Protein AF-A0A3R9T633-F1 (afdb_monomer_lite)

Secondary structure (DSSP, 8-state):
-HHHHHHHHHHHHHHHHHHHHHHHHHHHHHHHHHHHHTT----PPPHHHHHHHHHHHHHHHHHHHHHHHHHHHHTT-TT-PPP-STTHHHHHHHHHHHHHHHHHHHHHH--HHHHHHHHHHHHHHHH-

Organism: Acinetobacter baumannii (NCBI:txid470)

pLDDT: mean 89.16, std 7.25, range [60.56, 96.88]

Structure (mmCIF, N/CA/C/O backbone):
data_AF-A0A3R9T633-F1
#
_entry.id   AF-A0A3R9T633-F1
#
loop_
_atom_site.group_PDB
_atom_site.id
_atom_site.type_symbol
_atom_site.label_atom_id
_atom_site.label_alt_id
_atom_site.label_comp_id
_atom_site.label_asym_id
_atom_site.label_entity_id
_atom_site.label_seq_id
_atom_site.pdbx_PDB_ins_code
_atom_site.Cartn_x
_atom_site.Cartn_y
_atom_site.Cartn_z
_atom_site.occupancy
_atom_site.B_iso_or_equiv
_atom_site.auth_seq_id
_atom_site.auth_comp_id
_atom_site.auth_asym_id
_atom_site.auth_atom_id
_atom_site.pdbx_PDB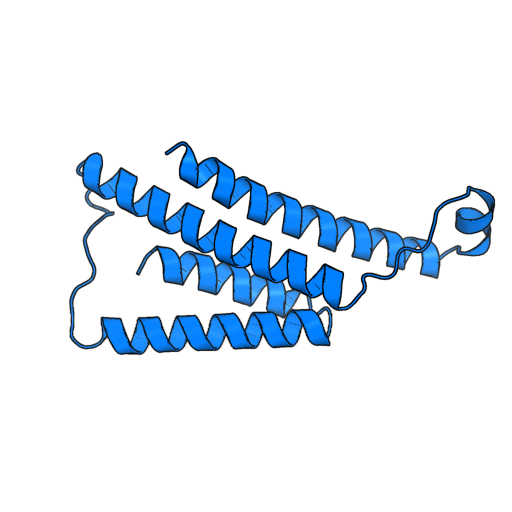_model_num
ATOM 1 N N . LEU A 1 1 ? 14.653 12.609 -5.095 1.00 60.56 1 LEU A N 1
ATOM 2 C CA . LEU A 1 1 ? 14.851 12.084 -3.721 1.00 60.56 1 LEU A CA 1
ATOM 3 C C . LEU A 1 1 ? 13.847 12.670 -2.725 1.00 60.56 1 LEU A C 1
ATOM 5 O O . LEU A 1 1 ? 13.187 11.885 -2.058 1.00 60.56 1 LEU A O 1
ATOM 9 N N . MET A 1 2 ? 13.648 13.998 -2.697 1.00 67.56 2 MET A N 1
ATOM 10 C CA . MET A 1 2 ? 12.652 14.669 -1.832 1.00 67.56 2 MET A CA 1
ATOM 11 C C . MET A 1 2 ? 11.228 14.074 -1.953 1.00 67.56 2 MET A C 1
ATOM 13 O O . MET A 1 2 ? 10.572 13.844 -0.945 1.00 67.56 2 MET A O 1
ATOM 17 N N . HIS A 1 3 ? 10.785 13.703 -3.162 1.00 72.62 3 HIS A N 1
ATOM 18 C CA . HIS A 1 3 ? 9.468 13.074 -3.374 1.00 72.62 3 HIS A CA 1
ATOM 19 C C . HIS A 1 3 ? 9.346 11.639 -2.830 1.00 72.62 3 HIS A C 1
ATOM 21 O O . HIS A 1 3 ? 8.244 11.204 -2.508 1.00 72.62 3 HIS A O 1
ATOM 27 N N . SER A 1 4 ? 10.458 10.912 -2.660 1.00 81.69 4 SER A N 1
ATOM 28 C CA . SER A 1 4 ? 10.407 9.558 -2.085 1.00 81.69 4 SER A CA 1
ATOM 29 C C . SER A 1 4 ? 10.145 9.599 -0.578 1.00 81.69 4 SER A C 1
ATOM 31 O O . SER A 1 4 ? 9.447 8.738 -0.058 1.00 81.69 4 SER A O 1
ATOM 33 N N . LEU A 1 5 ? 10.649 10.634 0.109 1.00 88.19 5 LEU A N 1
ATOM 34 C CA . LEU A 1 5 ? 10.432 10.830 1.546 1.00 88.19 5 LEU A CA 1
ATOM 35 C C . LEU A 1 5 ? 8.959 11.111 1.853 1.00 88.19 5 LEU A C 1
ATOM 37 O O . LEU A 1 5 ? 8.430 10.554 2.807 1.00 88.19 5 LEU A O 1
ATOM 41 N N . VAL A 1 6 ? 8.283 11.896 1.005 1.00 92.94 6 VAL A N 1
ATOM 42 C CA . VAL A 1 6 ? 6.826 12.094 1.087 1.00 92.94 6 VAL A CA 1
ATOM 43 C C . VAL A 1 6 ? 6.076 10.774 0.896 1.00 92.94 6 VAL A C 1
ATOM 45 O O . VAL A 1 6 ? 5.179 10.468 1.677 1.00 92.94 6 VAL A O 1
ATOM 48 N N . GLY A 1 7 ? 6.467 9.963 -0.094 1.00 92.81 7 GLY A N 1
ATOM 49 C CA . GLY A 1 7 ? 5.846 8.656 -0.326 1.00 92.81 7 GLY A CA 1
ATOM 50 C C . GLY A 1 7 ? 6.012 7.696 0.857 1.00 92.81 7 GLY A C 1
ATOM 51 O O . GLY A 1 7 ? 5.042 7.093 1.309 1.00 92.81 7 GLY A O 1
ATOM 52 N N . LEU A 1 8 ? 7.223 7.609 1.413 1.00 94.00 8 LEU A N 1
ATOM 53 C CA . LEU A 1 8 ? 7.504 6.784 2.588 1.00 94.00 8 LEU A CA 1
ATOM 54 C C . LEU A 1 8 ? 6.760 7.287 3.833 1.00 94.00 8 LEU A C 1
ATOM 56 O O . LEU A 1 8 ? 6.211 6.480 4.577 1.00 94.00 8 LEU A O 1
ATOM 60 N N . ALA A 1 9 ? 6.697 8.604 4.045 1.00 94.81 9 ALA A N 1
ATOM 61 C CA . ALA A 1 9 ? 5.952 9.190 5.154 1.00 94.81 9 ALA A CA 1
ATOM 62 C C . ALA A 1 9 ? 4.463 8.826 5.086 1.00 94.81 9 ALA A C 1
ATOM 64 O O . ALA A 1 9 ? 3.897 8.429 6.099 1.00 94.81 9 ALA A O 1
ATOM 65 N N . ALA A 1 10 ? 3.846 8.870 3.900 1.00 94.88 10 ALA A N 1
ATOM 66 C CA . ALA A 1 10 ? 2.455 8.454 3.721 1.00 94.88 10 ALA A CA 1
ATOM 67 C C . ALA A 1 10 ? 2.233 6.976 4.096 1.00 94.88 10 ALA A C 1
ATOM 69 O O . ALA A 1 10 ? 1.272 6.657 4.797 1.00 94.88 10 ALA A O 1
ATOM 70 N N . VAL A 1 11 ? 3.150 6.082 3.704 1.00 95.50 11 VAL A N 1
ATOM 71 C CA . VAL A 1 11 ? 3.095 4.659 4.087 1.00 95.50 11 VAL A CA 1
ATOM 72 C C . VAL A 1 11 ? 3.202 4.494 5.605 1.00 95.50 11 VAL A C 1
ATOM 74 O O . VAL A 1 11 ? 2.398 3.780 6.200 1.00 95.50 11 VAL A O 1
ATOM 77 N N . LEU A 1 12 ? 4.162 5.170 6.243 1.00 95.75 12 LEU A N 1
ATOM 78 C CA . LEU A 1 12 ? 4.376 5.080 7.690 1.00 95.75 12 LEU A CA 1
ATOM 79 C C . LEU A 1 12 ? 3.204 5.655 8.492 1.00 95.75 12 LEU A C 1
ATOM 81 O O . LEU A 1 12 ? 2.814 5.061 9.494 1.00 95.75 12 LEU A O 1
ATOM 85 N N . ILE A 1 13 ? 2.614 6.765 8.041 1.00 95.00 13 ILE A N 1
ATOM 86 C CA . ILE A 1 13 ? 1.419 7.354 8.659 1.00 95.00 13 ILE A CA 1
ATOM 87 C C . ILE A 1 13 ? 0.242 6.380 8.562 1.00 95.00 13 ILE A C 1
ATOM 89 O O . ILE A 1 13 ? -0.439 6.157 9.561 1.00 95.00 13 ILE A O 1
ATOM 93 N N . ALA A 1 14 ? 0.037 5.748 7.401 1.00 94.06 14 ALA A N 1
ATOM 94 C CA . ALA A 1 14 ? -1.027 4.764 7.234 1.00 94.06 14 ALA A CA 1
ATOM 95 C C . ALA A 1 14 ? -0.848 3.559 8.171 1.00 94.06 14 ALA A C 1
ATOM 97 O O . ALA A 1 14 ? -1.775 3.191 8.889 1.00 94.06 14 ALA A O 1
ATOM 98 N N . VAL A 1 15 ? 0.362 2.993 8.231 1.00 94.12 15 VAL A N 1
ATOM 99 C CA . VAL A 1 15 ? 0.701 1.893 9.149 1.00 94.12 15 VAL A CA 1
ATOM 100 C C . VAL A 1 15 ? 0.456 2.297 10.605 1.00 94.12 15 VAL A C 1
ATOM 102 O O . VAL A 1 15 ? -0.190 1.558 11.348 1.00 94.12 15 VAL A O 1
ATOM 105 N N . ALA A 1 16 ? 0.945 3.469 11.017 1.00 93.62 16 ALA A N 1
ATOM 106 C CA . ALA A 1 16 ? 0.805 3.952 12.386 1.00 93.62 16 ALA A CA 1
ATOM 107 C C . ALA A 1 16 ? -0.666 4.144 12.777 1.00 93.62 16 ALA A C 1
ATOM 109 O O . ALA A 1 16 ? -1.065 3.713 13.858 1.00 93.62 16 ALA A O 1
ATOM 110 N N . ALA A 1 17 ? -1.483 4.722 11.892 1.00 91.56 17 ALA A N 1
ATOM 111 C CA . ALA A 1 17 ? -2.907 4.931 12.136 1.00 91.56 17 ALA A CA 1
ATOM 112 C C . ALA A 1 17 ? -3.662 3.605 12.330 1.00 91.56 17 ALA A C 1
ATOM 114 O O . ALA A 1 17 ? -4.436 3.472 13.280 1.00 91.56 17 ALA A O 1
ATOM 115 N N . ILE A 1 18 ? -3.409 2.605 11.477 1.00 90.06 18 ILE A N 1
ATOM 116 C CA . ILE A 1 18 ? -4.081 1.298 11.568 1.00 90.06 18 ILE A CA 1
ATOM 117 C C . ILE A 1 18 ? -3.643 0.557 12.836 1.00 90.06 18 ILE A C 1
ATOM 119 O O . ILE A 1 18 ? -4.482 0.039 13.572 1.00 90.06 18 ILE A O 1
ATOM 123 N N . LEU A 1 19 ? -2.338 0.523 13.129 1.00 90.81 19 LEU A N 1
ATOM 124 C CA . LEU A 1 19 ? -1.831 -0.139 14.332 1.00 90.81 19 LEU A CA 1
ATOM 125 C C . LEU A 1 19 ? -2.354 0.527 15.607 1.00 90.81 19 LEU A C 1
ATOM 127 O O . LEU A 1 19 ? -2.770 -0.177 16.526 1.00 90.81 19 LEU A O 1
ATOM 131 N N . HIS A 1 20 ? -2.382 1.860 15.653 1.00 88.44 20 HIS A N 1
ATOM 132 C CA . HIS A 1 20 ? -2.914 2.595 16.795 1.00 88.44 20 HIS A CA 1
ATOM 133 C C . HIS A 1 20 ? -4.397 2.285 17.030 1.00 88.44 20 HIS A C 1
ATOM 135 O O . HIS A 1 20 ? -4.794 2.022 18.163 1.00 88.44 20 HIS A O 1
ATOM 141 N N . ASN A 1 21 ? -5.208 2.235 15.968 1.00 86.44 21 ASN A N 1
ATOM 142 C CA . ASN A 1 21 ? -6.621 1.888 16.091 1.00 86.44 21 ASN A CA 1
ATOM 143 C C . ASN A 1 21 ? -6.833 0.449 16.564 1.00 86.44 21 ASN A C 1
ATOM 145 O O . ASN A 1 21 ? -7.584 0.236 17.508 1.00 86.44 21 ASN A O 1
ATOM 149 N N . ASN A 1 22 ? -6.106 -0.516 15.998 1.00 86.38 22 ASN A N 1
ATOM 150 C CA . ASN A 1 22 ? -6.199 -1.914 16.418 1.00 86.38 22 ASN A CA 1
ATOM 151 C C . ASN A 1 22 ? -5.832 -2.099 17.901 1.00 86.38 22 ASN A C 1
ATOM 153 O O . ASN A 1 22 ? -6.476 -2.877 18.606 1.00 86.38 22 ASN A O 1
ATOM 157 N N . GLN A 1 23 ? -4.811 -1.381 18.388 1.00 86.44 23 GLN A N 1
ATOM 158 C CA . GLN A 1 23 ? -4.445 -1.376 19.809 1.00 86.44 23 GLN A CA 1
ATOM 159 C C . GLN A 1 23 ? -5.547 -0.755 20.671 1.00 86.44 23 GLN A C 1
ATOM 161 O O . GLN A 1 23 ? -5.906 -1.317 21.704 1.00 86.44 23 GLN A O 1
ATOM 166 N N . LEU A 1 24 ? -6.121 0.367 20.233 1.00 84.19 24 LEU A N 1
ATOM 167 C CA . LEU A 1 24 ? -7.206 1.028 20.947 1.00 84.19 24 LEU A CA 1
ATOM 168 C C . LEU A 1 24 ? -8.433 0.110 21.055 1.00 84.19 24 LEU A C 1
ATOM 170 O O . LEU A 1 24 ? -8.957 -0.081 22.148 1.00 84.19 24 LEU A O 1
ATOM 174 N N . THR A 1 25 ? -8.837 -0.544 19.963 1.00 83.94 25 THR A N 1
ATOM 175 C CA . THR A 1 25 ? -9.938 -1.518 19.966 1.00 83.94 25 THR A CA 1
ATOM 176 C C . THR A 1 25 ? -9.690 -2.668 20.944 1.00 83.94 25 THR A C 1
ATOM 178 O O . THR A 1 25 ? -10.601 -3.044 21.682 1.00 83.94 25 THR A O 1
ATOM 181 N N . ALA A 1 26 ? -8.461 -3.190 21.015 1.00 85.00 26 ALA A N 1
ATOM 182 C CA . ALA A 1 26 ? -8.102 -4.246 21.962 1.00 85.00 26 ALA A CA 1
ATOM 183 C C . ALA A 1 26 ? -8.182 -3.785 23.430 1.00 85.00 26 ALA A C 1
ATOM 185 O O . ALA A 1 26 ? -8.659 -4.535 24.279 1.00 85.00 26 ALA A O 1
ATOM 186 N N . LEU A 1 27 ? -7.762 -2.553 23.733 1.00 85.00 27 LEU A N 1
ATOM 187 C CA . LEU A 1 27 ? -7.844 -1.981 25.082 1.00 85.00 27 LEU A CA 1
ATOM 188 C C . LEU A 1 27 ? -9.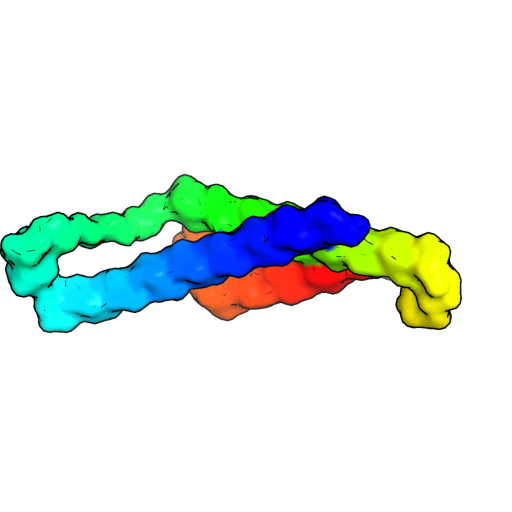295 -1.748 25.526 1.00 85.00 27 LEU A C 1
ATOM 190 O O . LEU A 1 27 ? -9.653 -2.054 26.663 1.00 85.00 27 LEU A O 1
ATOM 194 N N . PHE A 1 28 ? -10.150 -1.265 24.623 1.00 83.56 28 PHE A N 1
ATOM 195 C CA . PHE A 1 28 ? -11.578 -1.110 24.907 1.00 83.56 28 PHE A CA 1
ATOM 196 C C . PHE A 1 28 ? -12.280 -2.450 25.141 1.00 83.56 28 PHE A C 1
ATOM 198 O O . PHE A 1 28 ? -13.110 -2.538 26.039 1.00 83.56 28 PHE A O 1
ATOM 205 N N . ALA A 1 29 ? -11.902 -3.506 24.413 1.00 83.12 29 ALA A N 1
ATOM 206 C CA . ALA A 1 29 ? -12.429 -4.850 24.652 1.00 83.12 29 ALA A CA 1
ATOM 207 C C . ALA A 1 29 ? -12.055 -5.406 26.042 1.00 83.12 29 ALA A C 1
ATOM 209 O O . ALA A 1 29 ? -12.753 -6.272 26.563 1.00 83.12 29 ALA A O 1
ATOM 210 N N . GLN A 1 30 ? -10.964 -4.924 26.645 1.00 84.88 30 GLN A N 1
ATOM 211 C CA . GLN A 1 30 ? -10.528 -5.345 27.978 1.00 84.88 30 GLN A CA 1
ATOM 212 C C . GLN A 1 30 ? -11.206 -4.559 29.102 1.00 84.88 30 GLN A C 1
ATOM 214 O O . GLN A 1 30 ? -11.524 -5.144 30.136 1.00 84.88 30 GLN A O 1
ATOM 219 N N . ASN A 1 31 ? -11.380 -3.239 28.953 1.00 81.94 31 ASN A N 1
ATOM 220 C CA . ASN A 1 31 ? -11.911 -2.407 30.036 1.00 81.94 31 ASN A CA 1
ATOM 221 C C . ASN A 1 31 ? -12.588 -1.111 29.545 1.00 81.94 31 ASN A C 1
ATOM 223 O O . ASN A 1 31 ? -12.123 0.004 29.798 1.00 81.94 31 ASN A O 1
ATOM 227 N N . GLU A 1 32 ? -13.711 -1.264 28.841 1.00 82.06 32 GLU A N 1
ATOM 228 C CA . GLU A 1 32 ? -14.491 -0.158 28.266 1.00 82.06 32 GLU A CA 1
ATOM 229 C C . GLU A 1 32 ? -14.923 0.888 29.306 1.00 82.06 32 GLU A C 1
ATOM 231 O O . GLU A 1 32 ? -14.820 2.091 29.055 1.00 82.06 32 GLU A O 1
ATOM 236 N N . ALA A 1 33 ? -15.354 0.454 30.495 1.00 81.88 33 ALA A N 1
ATOM 237 C CA . ALA A 1 33 ? -15.834 1.353 31.545 1.00 81.88 33 ALA A CA 1
ATOM 238 C C . ALA A 1 33 ? -14.735 2.311 32.039 1.00 81.88 33 ALA A C 1
ATOM 240 O O . ALA A 1 33 ? -14.987 3.504 32.213 1.00 81.88 33 ALA A O 1
ATOM 241 N N . ALA A 1 34 ? -13.506 1.811 32.211 1.00 82.94 34 ALA A N 1
ATOM 242 C CA . ALA A 1 34 ? -12.370 2.622 32.641 1.00 82.94 34 ALA A CA 1
ATOM 243 C C . ALA A 1 34 ? -11.930 3.625 31.561 1.00 82.94 34 ALA A C 1
ATOM 245 O O . ALA A 1 34 ? -11.673 4.786 31.875 1.00 82.94 34 ALA A O 1
ATOM 246 N N . LEU A 1 35 ? -11.883 3.209 30.288 1.00 82.19 35 LEU A N 1
ATOM 247 C CA . LEU A 1 35 ? -11.505 4.099 29.182 1.00 82.19 35 LEU A CA 1
ATOM 248 C C . LEU A 1 35 ? -12.555 5.185 28.927 1.00 82.19 35 LEU A C 1
ATOM 250 O O . LEU A 1 35 ? -12.196 6.341 28.705 1.00 82.19 35 LEU A O 1
ATOM 254 N N . THR A 1 36 ? -13.838 4.837 29.022 1.00 81.69 36 THR A N 1
ATOM 255 C CA . THR A 1 36 ? -14.937 5.799 28.865 1.00 81.69 36 THR A CA 1
ATOM 256 C C . THR A 1 36 ? -14.944 6.815 30.010 1.00 81.69 36 THR A C 1
ATOM 258 O O . THR A 1 36 ? -15.083 8.012 29.767 1.00 81.69 36 THR A O 1
ATOM 261 N N . ALA A 1 37 ? -14.704 6.371 31.252 1.00 82.81 37 ALA A N 1
ATOM 262 C CA . ALA A 1 37 ? -14.558 7.260 32.408 1.00 82.81 37 ALA A CA 1
ATOM 263 C C . ALA A 1 37 ? -13.318 8.170 32.314 1.00 82.81 37 ALA A C 1
ATOM 265 O O . ALA A 1 37 ? -13.352 9.304 32.787 1.00 82.81 37 ALA A O 1
ATOM 266 N N . ALA A 1 38 ? -12.245 7.706 31.665 1.00 82.81 38 ALA A N 1
ATOM 267 C CA . ALA A 1 38 ? -11.056 8.503 31.362 1.00 82.81 38 ALA A CA 1
ATOM 268 C C . ALA A 1 38 ? -11.238 9.458 30.160 1.00 82.81 38 ALA A C 1
ATOM 270 O O . ALA A 1 38 ? -10.298 10.160 29.791 1.00 82.81 38 ALA A O 1
ATOM 271 N N . GLY A 1 39 ? -12.424 9.490 29.538 1.00 79.81 39 GLY A N 1
ATOM 272 C CA . GLY A 1 39 ? -12.730 10.357 28.397 1.00 79.81 39 GLY A CA 1
ATOM 273 C C . GLY A 1 39 ? -12.105 9.909 27.072 1.00 79.81 39 GLY A C 1
ATOM 274 O O . GLY A 1 39 ? -12.083 10.683 26.116 1.00 79.81 39 GLY A O 1
ATOM 275 N N . VAL A 1 40 ? -11.596 8.677 26.985 1.00 80.62 40 VAL A N 1
ATOM 276 C CA . VAL A 1 40 ? -11.072 8.122 25.733 1.00 80.62 40 VAL A CA 1
ATOM 277 C C . VAL A 1 40 ? -12.257 7.761 24.838 1.00 80.62 40 VAL A C 1
ATOM 279 O O . VAL A 1 40 ? -13.142 7.011 25.243 1.00 80.62 40 VAL A O 1
ATOM 282 N N . GLN A 1 41 ? -12.288 8.282 23.610 1.00 70.56 41 GLN A N 1
ATOM 283 C CA . GLN A 1 41 ? -13.326 7.929 22.640 1.00 70.56 41 GLN A CA 1
ATOM 284 C C . GLN A 1 41 ? -12.977 6.638 21.899 1.00 70.56 41 GLN A C 1
ATOM 286 O O . GLN A 1 41 ? -11.885 6.494 21.345 1.00 70.56 41 GLN A O 1
ATOM 291 N N . HIS A 1 42 ? -13.944 5.721 21.832 1.00 67.62 42 HIS A N 1
ATOM 292 C CA . HIS A 1 42 ? -13.857 4.548 20.972 1.00 67.62 42 HIS A CA 1
ATOM 293 C C . HIS A 1 42 ? -14.072 4.965 19.514 1.00 67.62 42 HIS A C 1
ATOM 295 O O . HIS A 1 42 ? -15.185 4.944 18.989 1.00 67.62 42 HIS A O 1
ATOM 301 N N . ALA A 1 43 ? -13.003 5.391 18.847 1.00 61.75 43 ALA A N 1
ATOM 302 C CA . ALA A 1 43 ? -13.053 5.665 17.421 1.00 61.75 43 ALA A CA 1
ATOM 303 C C . ALA A 1 43 ? -12.998 4.336 16.653 1.00 61.75 43 ALA A C 1
ATOM 305 O O . ALA A 1 43 ? -11.924 3.855 16.298 1.00 61.75 43 ALA A O 1
ATOM 306 N N . HIS A 1 44 ? -14.151 3.724 16.389 1.00 67.69 44 HIS A N 1
ATOM 307 C CA . HIS A 1 44 ? -14.220 2.650 15.400 1.00 67.69 44 HIS A CA 1
ATOM 308 C C . HIS A 1 44 ? -13.846 3.241 14.032 1.00 67.69 44 HIS A C 1
ATOM 310 O O . HIS A 1 44 ? -14.473 4.209 13.591 1.00 67.69 44 HIS A O 1
ATOM 316 N N . MET A 1 45 ? -12.827 2.702 13.350 1.00 74.94 45 MET A N 1
ATOM 317 C CA . MET A 1 45 ? -12.495 3.176 12.003 1.00 74.94 45 MET A CA 1
ATOM 318 C C . MET A 1 45 ? -13.708 2.985 11.089 1.00 74.94 45 MET A C 1
ATOM 320 O O . MET A 1 45 ? -14.239 1.882 10.937 1.00 74.94 45 MET A O 1
ATOM 324 N N . SER A 1 46 ? -14.175 4.076 10.485 1.00 84.25 46 SER A N 1
ATOM 325 C CA . SER A 1 46 ? -15.211 3.995 9.463 1.00 84.25 46 SER A CA 1
ATOM 326 C C . SER A 1 46 ? -14.622 3.397 8.183 1.00 84.25 46 SER A C 1
ATOM 328 O O . SER A 1 46 ? -13.414 3.461 7.940 1.00 84.25 46 SER A O 1
ATOM 330 N N . LYS A 1 47 ? -15.486 2.869 7.309 1.00 85.19 47 LYS A N 1
ATOM 331 C CA . LYS A 1 47 ? -15.063 2.407 5.976 1.00 85.19 47 LYS A CA 1
ATOM 332 C C . LYS A 1 47 ? -14.389 3.520 5.162 1.00 85.19 47 LYS A C 1
ATOM 334 O O . LYS A 1 47 ? -13.507 3.227 4.366 1.00 85.19 47 LYS A O 1
ATOM 339 N N . VAL A 1 48 ? -14.775 4.780 5.386 1.00 88.38 48 VAL A N 1
ATOM 340 C CA . VAL A 1 48 ? -14.153 5.955 4.751 1.00 88.38 48 VAL A CA 1
ATOM 341 C C . VAL A 1 48 ? -12.720 6.143 5.250 1.00 88.38 48 VAL A C 1
ATOM 343 O O . VAL A 1 48 ? -11.817 6.334 4.448 1.00 88.38 48 VAL A O 1
ATOM 346 N N . HIS A 1 49 ? -12.483 5.986 6.552 1.00 88.44 49 HIS A N 1
ATOM 347 C CA . HIS A 1 49 ? -11.140 6.106 7.121 1.00 88.44 49 HIS A CA 1
ATOM 348 C C . HIS A 1 49 ? -10.214 4.992 6.607 1.00 88.44 49 HIS A C 1
ATOM 350 O O . HIS A 1 49 ? -9.090 5.253 6.189 1.00 88.44 49 HIS A O 1
ATOM 356 N N . LEU A 1 50 ? -10.705 3.747 6.554 1.00 89.75 50 LEU A N 1
ATOM 357 C CA . LEU A 1 50 ? -9.963 2.640 5.939 1.00 89.75 50 LEU A CA 1
ATOM 358 C C . LEU A 1 50 ? -9.675 2.907 4.458 1.00 89.75 50 LEU A C 1
ATOM 360 O O . LEU A 1 50 ? -8.585 2.581 3.984 1.00 89.75 50 LEU A O 1
ATOM 364 N N . PHE A 1 51 ? -10.629 3.519 3.747 1.00 91.44 51 PHE A N 1
ATOM 365 C CA . PHE A 1 51 ? -10.464 3.928 2.357 1.00 91.44 51 PHE A CA 1
ATOM 366 C C . PHE A 1 51 ? -9.312 4.925 2.187 1.00 91.44 51 PHE A C 1
ATOM 368 O O . PHE A 1 51 ? -8.398 4.693 1.399 1.00 91.44 51 PHE A O 1
ATOM 375 N N . GLU A 1 52 ? -9.304 5.994 2.977 1.00 93.06 52 GLU A N 1
ATOM 376 C CA . GLU A 1 52 ? -8.253 7.014 2.949 1.00 93.06 52 GLU A CA 1
ATOM 377 C C . GLU A 1 52 ? -6.872 6.437 3.274 1.00 93.06 52 GLU A C 1
ATOM 379 O O . GLU A 1 52 ? -5.895 6.740 2.585 1.00 93.06 52 GLU A O 1
ATOM 384 N N . LEU A 1 53 ? -6.786 5.562 4.280 1.00 92.62 53 LEU A N 1
ATOM 385 C CA . LEU A 1 53 ? -5.518 4.964 4.696 1.00 92.62 53 LEU A CA 1
ATOM 386 C C . LEU A 1 53 ? -4.950 4.020 3.641 1.00 92.62 53 LEU A C 1
ATOM 388 O O . LEU A 1 53 ? -3.745 4.059 3.386 1.00 92.62 53 LEU A O 1
ATOM 392 N N . PHE A 1 54 ? -5.781 3.197 2.993 1.00 91.25 54 PHE A N 1
ATOM 393 C CA . PHE A 1 54 ? -5.269 2.321 1.940 1.00 91.25 54 PHE A CA 1
ATOM 394 C C . PHE A 1 54 ? -4.865 3.125 0.701 1.00 91.25 54 PHE A C 1
ATOM 396 O O . PHE A 1 54 ? -3.798 2.859 0.145 1.00 91.25 54 PHE A O 1
ATOM 403 N N . VAL A 1 55 ? -5.662 4.130 0.302 1.00 94.62 55 VAL A N 1
ATOM 404 C CA . VAL A 1 55 ? -5.355 4.987 -0.853 1.00 94.62 55 VAL A CA 1
ATOM 405 C C . VAL A 1 55 ? -4.066 5.763 -0.627 1.00 94.62 55 VAL A C 1
ATOM 407 O O . VAL A 1 55 ? -3.164 5.722 -1.466 1.00 94.62 55 VAL A O 1
ATOM 410 N N . GLY A 1 56 ? -3.934 6.409 0.531 1.00 95.25 56 GLY A N 1
ATOM 411 C CA . GLY A 1 56 ? -2.714 7.116 0.906 1.00 95.25 56 GLY A CA 1
ATOM 412 C C . GLY A 1 56 ? -1.495 6.192 0.939 1.00 95.25 56 GLY A C 1
ATOM 413 O O . GLY A 1 56 ? -0.432 6.553 0.431 1.00 95.25 56 GLY A O 1
ATOM 414 N N . CYS A 1 57 ? -1.654 4.973 1.465 1.00 96.00 57 CYS A N 1
ATOM 415 C CA . CYS A 1 57 ? -0.570 4.002 1.558 1.00 96.00 57 CYS A CA 1
ATOM 416 C C . CYS A 1 57 ? -0.067 3.542 0.183 1.00 96.00 57 CYS A C 1
ATOM 418 O O . CYS A 1 57 ? 1.131 3.645 -0.086 1.00 96.00 57 CYS A O 1
ATOM 420 N N . PHE A 1 58 ? -0.941 3.062 -0.713 1.00 95.25 58 PHE A N 1
ATOM 421 C CA . PHE A 1 58 ? -0.463 2.530 -1.995 1.00 95.25 58 PHE A CA 1
ATOM 422 C C . PHE A 1 58 ? 0.099 3.638 -2.897 1.00 95.25 58 PHE A C 1
ATOM 424 O O . PHE A 1 58 ? 1.126 3.429 -3.544 1.00 95.25 58 PHE A O 1
ATOM 431 N N . VAL A 1 59 ? -0.510 4.834 -2.913 1.00 95.50 59 VAL A N 1
ATOM 432 C CA . VAL A 1 59 ? 0.017 5.981 -3.675 1.00 95.50 59 VAL A CA 1
ATOM 433 C C . VAL A 1 59 ? 1.392 6.378 -3.137 1.00 95.50 59 VAL A C 1
ATOM 435 O O . VAL A 1 59 ? 2.325 6.605 -3.916 1.00 95.50 59 VAL A O 1
ATOM 438 N N . GLY A 1 60 ? 1.546 6.403 -1.810 1.00 95.75 60 GLY A N 1
ATOM 439 C CA . GLY A 1 60 ? 2.823 6.652 -1.150 1.00 95.75 60 GLY A CA 1
ATOM 440 C C . GLY A 1 60 ? 3.893 5.620 -1.514 1.00 95.75 60 GLY A C 1
ATOM 441 O O . GLY A 1 60 ? 5.007 5.990 -1.887 1.00 95.75 60 GLY A O 1
ATOM 442 N N . ALA A 1 61 ? 3.542 4.333 -1.494 1.00 96.75 61 ALA A N 1
ATOM 443 C CA . ALA A 1 61 ? 4.440 3.227 -1.820 1.00 96.75 61 ALA A CA 1
ATOM 444 C C . ALA A 1 61 ? 4.926 3.257 -3.282 1.00 96.75 61 ALA A C 1
ATOM 446 O O . ALA A 1 61 ? 6.130 3.124 -3.531 1.00 96.75 61 ALA A O 1
ATOM 447 N N . ILE A 1 62 ? 4.021 3.496 -4.241 1.00 95.75 62 ILE A N 1
ATOM 448 C CA . ILE A 1 62 ? 4.372 3.656 -5.664 1.00 95.75 62 ILE A CA 1
ATOM 449 C C . ILE A 1 62 ? 5.293 4.867 -5.839 1.00 95.75 62 ILE A C 1
ATOM 451 O O . ILE A 1 62 ? 6.331 4.780 -6.492 1.00 95.75 62 ILE A O 1
ATOM 455 N N . THR A 1 63 ? 4.957 5.996 -5.211 1.00 95.44 63 THR A N 1
ATOM 456 C CA . THR A 1 63 ? 5.753 7.230 -5.309 1.00 95.44 63 THR A CA 1
ATOM 457 C C . THR A 1 63 ? 7.158 7.048 -4.737 1.00 95.44 63 THR A C 1
ATOM 459 O O . THR A 1 63 ? 8.137 7.520 -5.326 1.00 95.44 63 THR A O 1
ATOM 462 N N . PHE A 1 64 ? 7.276 6.351 -3.602 1.00 95.25 64 PHE A N 1
ATOM 463 C CA . PHE A 1 64 ? 8.554 6.030 -2.976 1.00 95.25 64 PHE A CA 1
ATOM 464 C C . PHE A 1 64 ? 9.436 5.206 -3.917 1.00 95.25 64 PHE A C 1
ATOM 466 O O . PHE A 1 64 ? 10.549 5.624 -4.241 1.00 95.25 64 PHE A O 1
ATOM 473 N N . THR A 1 65 ? 8.926 4.080 -4.413 1.00 94.38 65 THR A N 1
ATOM 474 C CA . THR A 1 65 ? 9.699 3.149 -5.249 1.00 94.38 65 THR A CA 1
ATOM 475 C C . THR A 1 65 ? 10.028 3.716 -6.625 1.00 94.38 65 THR A C 1
ATOM 477 O O . THR A 1 65 ? 11.189 3.643 -7.032 1.00 94.38 65 THR A O 1
ATOM 480 N N . ALA A 1 66 ? 9.090 4.407 -7.277 1.00 92.62 66 ALA A N 1
ATOM 481 C CA . ALA A 1 66 ? 9.347 5.096 -8.543 1.00 92.62 66 ALA A CA 1
ATOM 482 C C . A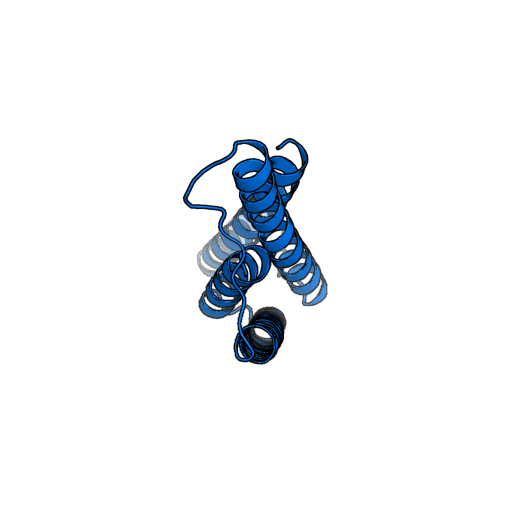LA A 1 66 ? 10.424 6.184 -8.392 1.00 92.62 66 ALA A C 1
ATOM 484 O O . ALA A 1 66 ? 11.321 6.312 -9.228 1.00 92.62 66 ALA A O 1
ATOM 485 N N . SER A 1 67 ? 10.392 6.941 -7.289 1.00 92.81 67 SER A N 1
ATOM 486 C CA . SER A 1 67 ? 11.404 7.963 -6.994 1.00 92.81 67 SER A CA 1
ATOM 487 C C . SER A 1 67 ? 12.781 7.365 -6.701 1.00 92.81 67 SER A C 1
ATOM 489 O O . SER A 1 67 ? 13.795 7.941 -7.105 1.00 92.81 67 SER A O 1
ATOM 491 N N . VAL A 1 68 ? 12.831 6.228 -5.998 1.00 91.94 68 VAL A N 1
ATOM 492 C CA . VAL A 1 68 ? 14.072 5.484 -5.742 1.00 91.94 68 VAL A CA 1
ATOM 493 C C . VAL A 1 68 ? 14.652 4.984 -7.062 1.00 91.94 68 VAL A C 1
ATOM 495 O O . VAL A 1 68 ? 15.816 5.259 -7.351 1.00 91.94 68 VAL A O 1
ATOM 498 N N . PHE A 1 69 ? 13.842 4.340 -7.904 1.00 91.38 69 PHE A N 1
ATOM 499 C CA . PHE A 1 69 ? 14.271 3.846 -9.210 1.00 91.38 69 PHE A CA 1
ATOM 500 C C . PHE A 1 69 ? 14.772 4.975 -10.124 1.00 91.38 69 PHE A C 1
ATOM 502 O O . PHE A 1 69 ? 15.858 4.877 -10.702 1.00 91.38 69 PHE A O 1
ATOM 509 N N . ALA A 1 70 ? 14.048 6.097 -10.185 1.00 90.94 70 ALA A N 1
ATOM 510 C CA . ALA A 1 70 ? 14.459 7.280 -10.938 1.00 90.94 70 ALA A CA 1
ATOM 511 C C . ALA A 1 70 ? 15.804 7.849 -10.454 1.00 90.94 70 ALA A C 1
ATOM 513 O O . ALA A 1 70 ? 16.671 8.167 -11.271 1.00 90.94 70 ALA A O 1
ATOM 514 N N . TYR A 1 71 ? 16.018 7.931 -9.135 1.00 91.25 71 TYR A N 1
ATOM 515 C CA . TYR A 1 71 ? 17.313 8.324 -8.574 1.00 91.25 71 TYR A CA 1
ATOM 516 C C . TYR A 1 71 ? 18.425 7.352 -8.986 1.00 91.25 71 TYR A C 1
ATOM 518 O O . TYR A 1 71 ? 19.491 7.792 -9.410 1.00 91.25 71 TYR A O 1
ATOM 526 N N . GLY A 1 72 ? 18.170 6.043 -8.924 1.00 89.94 72 GLY A N 1
ATOM 527 C CA . GLY A 1 72 ? 19.121 5.024 -9.361 1.00 89.94 72 GLY A CA 1
ATOM 528 C C . GLY A 1 72 ? 19.557 5.203 -10.817 1.00 89.94 72 GLY A C 1
ATOM 529 O O . GLY A 1 72 ? 20.749 5.089 -11.112 1.00 89.94 72 GLY A O 1
ATOM 530 N N . LYS A 1 73 ? 18.621 5.556 -11.711 1.00 88.19 73 LYS A N 1
ATOM 531 C CA . LYS A 1 73 ? 18.916 5.846 -13.124 1.00 88.19 73 LYS A CA 1
ATOM 532 C C . LYS A 1 73 ? 19.816 7.069 -13.289 1.00 88.19 73 LYS A C 1
ATOM 534 O O . LYS A 1 73 ? 20.808 6.992 -14.006 1.00 88.19 73 LYS A O 1
ATOM 539 N N . LEU A 1 74 ? 19.499 8.172 -12.609 1.00 90.69 74 LEU A N 1
ATOM 540 C CA . LEU A 1 74 ? 20.298 9.405 -12.663 1.00 90.69 74 LEU A CA 1
ATOM 541 C C . LEU A 1 74 ? 21.689 9.226 -12.037 1.00 90.69 74 LEU A C 1
ATOM 543 O O . LEU A 1 74 ? 22.658 9.813 -12.504 1.00 90.69 74 LEU A O 1
ATOM 547 N N . ALA A 1 75 ? 21.803 8.378 -11.014 1.00 91.38 75 ALA A N 1
ATOM 548 C CA . ALA A 1 75 ? 23.061 8.045 -10.350 1.00 91.38 75 ALA A CA 1
ATOM 549 C C . ALA A 1 75 ? 23.873 6.947 -11.073 1.00 91.38 75 ALA A C 1
ATOM 551 O O . ALA A 1 75 ? 24.811 6.403 -10.486 1.00 91.38 75 ALA A O 1
ATOM 552 N N . ALA A 1 76 ? 23.495 6.579 -12.306 1.00 89.88 76 ALA A N 1
ATOM 553 C CA . ALA A 1 76 ? 24.131 5.534 -13.114 1.00 89.88 76 ALA A CA 1
ATOM 554 C C . ALA A 1 76 ? 24.327 4.197 -12.363 1.00 89.88 76 ALA A C 1
ATOM 556 O O . ALA A 1 76 ? 25.303 3.469 -12.570 1.00 89.88 76 ALA A O 1
ATOM 557 N N . LYS A 1 77 ? 23.405 3.855 -11.454 1.00 89.75 77 LYS A N 1
ATOM 558 C CA . LYS A 1 77 ? 23.496 2.630 -10.658 1.00 89.75 77 LYS A CA 1
ATOM 559 C C . LYS A 1 77 ? 23.119 1.415 -11.503 1.00 89.75 77 LYS A C 1
ATOM 561 O O . LYS A 1 77 ? 22.063 1.379 -12.127 1.00 89.75 77 LYS A O 1
ATOM 566 N N . LYS A 1 78 ? 23.940 0.360 -11.430 1.00 85.25 78 LYS A N 1
ATOM 567 C CA . LYS A 1 78 ? 23.737 -0.903 -12.172 1.00 85.25 78 LYS A CA 1
ATOM 568 C C . LYS A 1 78 ? 22.403 -1.601 -11.867 1.00 85.25 78 LYS A C 1
ATOM 570 O O . LYS A 1 78 ? 21.914 -2.346 -12.708 1.00 85.25 78 LYS A O 1
ATOM 575 N N . TRP A 1 79 ? 21.822 -1.366 -10.689 1.00 85.81 79 TRP A N 1
ATOM 576 C CA . TRP A 1 79 ? 20.548 -1.963 -10.279 1.00 85.81 79 TRP A CA 1
ATOM 577 C C . TRP A 1 79 ? 19.322 -1.294 -10.921 1.00 85.81 79 TRP A C 1
ATOM 579 O O . TRP A 1 79 ? 18.265 -1.911 -10.985 1.00 85.81 79 TRP A O 1
ATOM 589 N N . ALA A 1 80 ? 19.443 -0.064 -11.431 1.00 86.00 80 ALA A N 1
ATOM 590 C CA . ALA A 1 80 ? 18.329 0.712 -11.983 1.00 86.00 80 ALA A CA 1
ATOM 591 C C . ALA A 1 80 ? 18.159 0.486 -13.496 1.00 86.00 80 ALA A C 1
ATOM 593 O O . ALA A 1 80 ? 18.032 1.427 -14.284 1.00 86.00 80 ALA A O 1
ATOM 594 N N . LYS A 1 81 ? 18.226 -0.778 -13.926 1.00 85.75 81 LYS A N 1
ATOM 595 C CA . LYS A 1 81 ? 18.080 -1.144 -15.337 1.00 85.75 81 LYS A CA 1
ATOM 596 C C . LYS A 1 81 ? 16.598 -1.261 -15.681 1.00 85.75 81 LYS A C 1
ATOM 598 O O . LYS A 1 81 ? 15.871 -1.994 -15.022 1.00 85.75 81 LYS A O 1
ATOM 603 N N . THR A 1 82 ? 16.165 -0.565 -16.731 1.00 84.06 82 THR A N 1
ATOM 604 C CA . THR A 1 82 ? 14.789 -0.666 -17.234 1.00 84.06 82 THR A CA 1
ATOM 605 C C . THR A 1 82 ? 14.478 -2.109 -17.623 1.00 84.06 82 THR A C 1
ATOM 607 O O . THR A 1 82 ? 15.190 -2.705 -18.437 1.00 84.06 82 THR 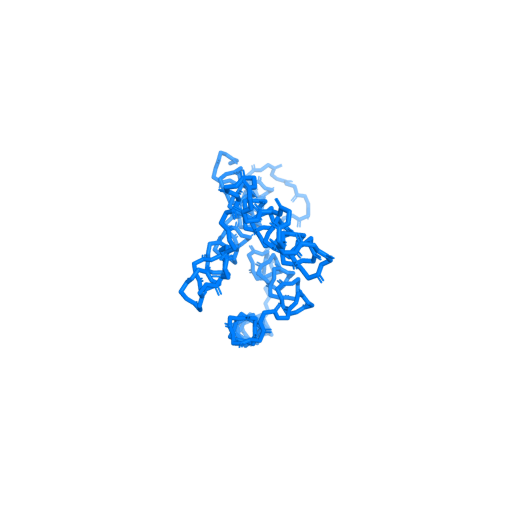A O 1
ATOM 610 N N . ILE A 1 83 ? 13.403 -2.656 -17.060 1.00 85.12 83 ILE A N 1
ATOM 611 C CA . ILE A 1 83 ? 12.882 -3.965 -17.442 1.00 85.12 83 ILE A CA 1
ATOM 612 C C . ILE A 1 83 ? 12.188 -3.794 -18.798 1.00 85.12 83 ILE A C 1
ATOM 614 O O . ILE A 1 83 ? 11.333 -2.929 -18.967 1.00 85.12 83 ILE A O 1
ATOM 618 N N . SER A 1 84 ? 12.586 -4.582 -19.795 1.00 82.69 84 SER A N 1
ATOM 619 C CA . SER A 1 84 ? 11.998 -4.531 -21.137 1.00 82.69 84 SER A CA 1
ATOM 620 C C . SER A 1 84 ? 11.680 -5.940 -21.622 1.00 82.69 84 SER A C 1
ATOM 622 O O . SER A 1 84 ? 12.459 -6.867 -21.417 1.00 82.69 84 SER A O 1
ATOM 624 N N . GLY A 1 85 ? 10.501 -6.107 -22.219 1.00 87.31 85 GLY A N 1
ATOM 625 C CA . GLY A 1 85 ? 10.009 -7.387 -22.722 1.00 87.31 85 GLY A CA 1
ATOM 626 C C . GLY A 1 85 ? 8.493 -7.372 -22.910 1.00 87.31 85 GLY A C 1
ATOM 627 O O . GLY A 1 85 ? 7.786 -6.642 -22.216 1.00 87.31 85 GLY A O 1
ATOM 628 N N . GLY A 1 86 ? 7.981 -8.196 -23.830 1.00 87.56 86 GLY A N 1
ATOM 629 C CA . GLY A 1 86 ? 6.535 -8.310 -24.086 1.00 87.56 86 GLY A CA 1
ATOM 630 C C . GLY A 1 86 ? 5.721 -8.715 -22.848 1.00 87.56 86 GLY A C 1
ATOM 631 O O . GLY A 1 86 ? 4.564 -8.333 -22.717 1.00 87.56 86 GLY A O 1
ATOM 632 N N . TRP A 1 87 ? 6.360 -9.404 -21.897 1.00 88.94 87 TRP A N 1
ATOM 633 C CA . TRP A 1 87 ? 5.771 -9.850 -20.632 1.00 88.94 87 TRP A CA 1
ATOM 634 C C . TRP A 1 87 ? 5.639 -8.755 -19.562 1.00 88.94 87 TRP A C 1
ATOM 636 O O . TRP A 1 87 ? 4.916 -8.948 -18.591 1.00 88.94 87 TRP A O 1
ATOM 646 N N . VAL A 1 88 ? 6.291 -7.597 -19.715 1.00 89.75 88 VAL A N 1
ATOM 647 C CA . VAL A 1 88 ? 6.291 -6.548 -18.675 1.00 89.75 88 VAL A CA 1
ATOM 648 C C . VAL A 1 88 ? 4.904 -5.933 -18.504 1.00 89.75 88 VAL A C 1
ATOM 650 O O . VAL A 1 88 ? 4.399 -5.848 -17.390 1.00 89.75 88 VAL A O 1
ATOM 653 N N . LYS A 1 89 ? 4.250 -5.568 -19.611 1.00 90.38 89 LYS A N 1
ATOM 654 C CA . LYS A 1 89 ? 2.907 -4.968 -19.600 1.00 90.38 89 LYS A CA 1
ATOM 655 C C . LYS A 1 89 ? 1.840 -5.860 -18.943 1.00 90.38 89 LYS A C 1
ATOM 657 O O . LYS A 1 89 ? 1.120 -5.349 -18.087 1.00 90.38 89 LYS A O 1
ATOM 662 N N . PRO A 1 90 ? 1.708 -7.161 -19.286 1.00 93.38 90 PRO A N 1
ATOM 663 C CA . PRO A 1 90 ? 0.727 -8.016 -18.622 1.00 93.38 90 PRO A CA 1
ATOM 664 C C . PRO A 1 90 ? 1.055 -8.241 -17.141 1.00 93.38 90 PRO A C 1
ATOM 666 O O . PRO A 1 90 ? 0.137 -8.267 -16.327 1.00 93.38 90 PRO A O 1
ATOM 669 N N . VAL A 1 91 ? 2.336 -8.331 -16.763 1.00 94.00 91 VAL A N 1
ATOM 670 C CA . VAL A 1 91 ? 2.739 -8.445 -15.350 1.00 94.00 91 VAL A CA 1
ATOM 671 C C . VAL A 1 91 ? 2.396 -7.174 -14.569 1.00 94.00 91 VAL A C 1
ATOM 673 O O . VAL A 1 91 ? 1.813 -7.270 -13.494 1.00 94.00 91 VAL A O 1
ATOM 676 N N . GLN A 1 92 ? 2.676 -5.988 -15.115 1.00 93.19 92 GLN A N 1
ATOM 677 C CA . GLN A 1 92 ? 2.283 -4.710 -14.507 1.00 93.19 92 GLN A CA 1
ATOM 678 C C . GLN A 1 92 ? 0.768 -4.624 -14.310 1.00 93.19 92 GLN A C 1
ATOM 680 O O . GLN A 1 92 ? 0.310 -4.264 -13.227 1.00 93.19 92 GLN A O 1
ATOM 685 N N . ALA A 1 93 ? -0.011 -4.995 -15.330 1.00 94.69 93 ALA A N 1
ATOM 686 C CA . ALA A 1 93 ? -1.467 -5.009 -15.238 1.00 94.69 93 ALA A CA 1
ATOM 687 C C . ALA A 1 93 ? -1.958 -5.980 -14.152 1.00 94.69 93 ALA A C 1
ATOM 689 O O . ALA A 1 93 ? -2.831 -5.627 -13.362 1.00 94.69 93 ALA A O 1
ATOM 690 N N . LEU A 1 94 ? -1.365 -7.175 -14.067 1.00 96.12 94 LEU A N 1
ATOM 691 C CA . LEU A 1 94 ? -1.704 -8.167 -13.049 1.00 96.12 94 LEU A CA 1
ATOM 692 C C . LEU A 1 94 ? -1.389 -7.664 -11.638 1.00 96.12 94 LEU A C 1
ATOM 694 O O . LEU A 1 94 ? -2.241 -7.767 -10.759 1.00 96.12 94 LEU A O 1
ATOM 698 N N . ILE A 1 95 ? -0.204 -7.086 -11.424 1.00 95.38 95 ILE A N 1
ATOM 699 C CA . ILE A 1 95 ? 0.185 -6.509 -10.129 1.00 95.38 95 ILE A CA 1
ATOM 700 C C . ILE A 1 95 ? -0.775 -5.381 -9.748 1.00 95.38 95 ILE A C 1
ATOM 702 O O . ILE A 1 95 ? -1.227 -5.327 -8.606 1.00 95.38 95 ILE A O 1
ATOM 706 N N . PHE A 1 96 ? -1.128 -4.512 -10.698 1.00 94.56 96 PHE A N 1
ATOM 707 C CA . PHE A 1 96 ? -2.046 -3.404 -10.456 1.00 94.56 96 PHE A CA 1
ATOM 708 C C . PHE A 1 96 ? -3.439 -3.892 -10.036 1.00 94.56 96 PHE A C 1
ATOM 710 O O . PHE A 1 96 ? -3.984 -3.427 -9.036 1.00 94.56 96 PHE A O 1
ATOM 717 N N . VAL A 1 97 ? -3.996 -4.878 -10.742 1.00 96.75 97 VAL A N 1
ATOM 718 C CA . VAL A 1 97 ? -5.300 -5.463 -10.394 1.00 96.75 97 VAL A CA 1
ATOM 719 C C . VAL A 1 97 ? -5.242 -6.181 -9.044 1.00 96.75 97 VAL A C 1
ATOM 721 O O . VAL A 1 97 ? -6.128 -5.982 -8.214 1.00 96.75 97 VAL A O 1
ATOM 724 N N . ALA A 1 98 ? -4.193 -6.967 -8.786 1.00 96.12 98 ALA A N 1
ATOM 725 C CA . ALA A 1 98 ? -4.007 -7.656 -7.510 1.00 96.12 98 ALA A CA 1
ATOM 726 C C . ALA A 1 98 ? -3.895 -6.666 -6.339 1.00 96.12 98 ALA A C 1
ATOM 728 O O . ALA A 1 98 ? -4.513 -6.868 -5.296 1.00 96.12 98 ALA A O 1
ATOM 729 N N . MET A 1 99 ? -3.172 -5.559 -6.528 1.00 95.38 99 MET A N 1
ATOM 730 C CA . MET A 1 99 ? -3.048 -4.485 -5.542 1.00 95.38 99 MET A CA 1
ATOM 731 C C . MET A 1 99 ? -4.415 -3.876 -5.210 1.00 95.38 99 MET A C 1
ATOM 733 O O . MET A 1 99 ? -4.756 -3.755 -4.033 1.00 95.38 99 MET A O 1
ATOM 737 N N . LEU A 1 100 ? -5.217 -3.532 -6.227 1.00 95.25 100 LEU A N 1
ATOM 738 C CA . LEU A 1 100 ? -6.561 -2.984 -6.019 1.00 95.25 100 LEU A CA 1
ATOM 739 C C . LEU A 1 100 ? -7.496 -3.990 -5.342 1.00 95.25 100 LEU A C 1
ATOM 741 O O . LEU A 1 100 ? -8.267 -3.601 -4.469 1.00 95.25 100 LEU A O 1
ATOM 745 N N . ALA A 1 101 ? -7.404 -5.277 -5.686 1.00 95.94 101 ALA A N 1
ATOM 746 C CA . ALA A 1 101 ? -8.177 -6.330 -5.034 1.00 95.94 101 ALA A CA 1
ATOM 747 C C . ALA A 1 101 ? -7.816 -6.468 -3.543 1.00 95.94 101 ALA A C 1
ATOM 749 O O . ALA A 1 101 ? -8.709 -6.533 -2.698 1.00 95.94 101 ALA A O 1
ATOM 750 N N . CYS A 1 102 ? -6.523 -6.441 -3.199 1.00 95.31 102 CYS A N 1
ATOM 751 C CA . CYS A 1 102 ? -6.070 -6.445 -1.806 1.00 95.31 102 CYS A CA 1
ATOM 752 C C . CYS A 1 102 ? -6.531 -5.191 -1.045 1.00 95.31 102 CYS A C 1
ATOM 754 O O . CYS A 1 102 ? -7.000 -5.312 0.086 1.00 95.31 102 CYS A O 1
ATOM 756 N N . GLY A 1 103 ? -6.459 -4.006 -1.664 1.00 92.94 103 GLY A N 1
ATOM 757 C CA . GLY A 1 103 ? -6.972 -2.761 -1.080 1.00 92.94 103 GLY A CA 1
ATOM 758 C C . GLY A 1 103 ? -8.488 -2.795 -0.860 1.00 92.94 103 GLY A C 1
ATOM 759 O O . GLY A 1 103 ? -8.970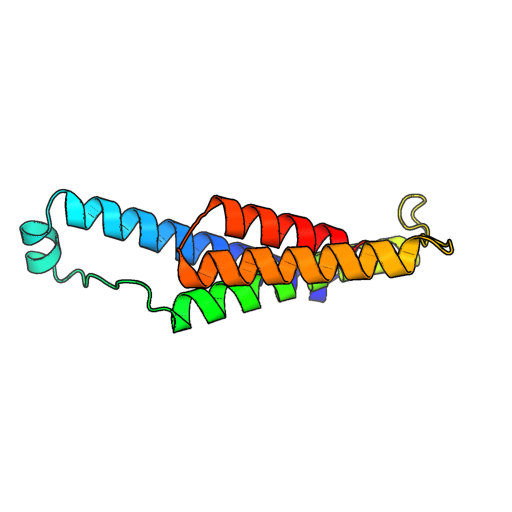 -2.413 0.207 1.00 92.94 103 GLY A O 1
ATOM 760 N N . PHE A 1 104 ? -9.236 -3.346 -1.823 1.00 93.75 104 PHE A N 1
ATOM 761 C CA . PHE A 1 104 ? -10.681 -3.548 -1.713 1.00 93.75 104 PHE A CA 1
ATOM 762 C C . PHE A 1 104 ? -11.035 -4.476 -0.546 1.00 93.75 104 PHE A C 1
ATOM 764 O O . PHE A 1 104 ? -11.898 -4.184 0.286 1.00 93.75 104 PHE A O 1
ATOM 771 N N . TYR A 1 105 ? -10.327 -5.598 -0.448 1.00 94.56 105 TYR A N 1
ATOM 772 C CA . TYR A 1 105 ? -10.518 -6.546 0.638 1.00 94.56 105 TYR A CA 1
ATOM 773 C C . TYR A 1 105 ? -10.144 -5.934 1.997 1.00 94.56 105 TYR A C 1
ATOM 775 O O . TYR A 1 105 ? -10.862 -6.136 2.974 1.00 94.56 105 TYR A O 1
ATOM 783 N N . PHE A 1 106 ? -9.093 -5.112 2.070 1.00 92.81 106 PHE A N 1
ATOM 784 C CA . PHE A 1 106 ? -8.738 -4.397 3.295 1.00 92.81 106 PHE A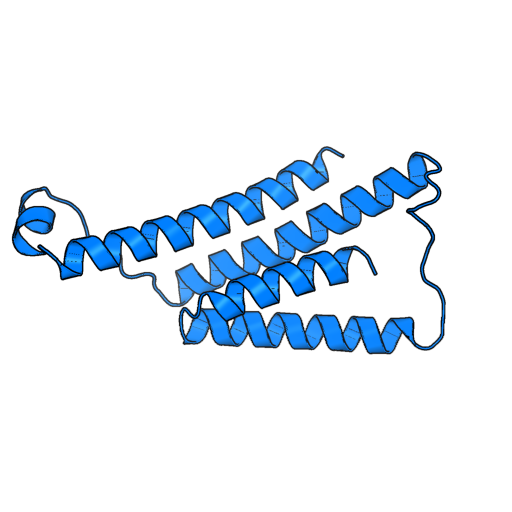 CA 1
ATOM 785 C C . PHE A 1 106 ? -9.824 -3.411 3.743 1.00 92.81 106 PHE A C 1
ATOM 787 O O . PHE A 1 106 ? -10.234 -3.479 4.898 1.00 92.81 106 PHE A O 1
ATOM 794 N N . PHE A 1 107 ? -10.345 -2.531 2.878 1.00 87.88 107 PHE A N 1
ATOM 795 C CA . PHE A 1 107 ? -11.338 -1.550 3.352 1.00 87.88 107 PHE A CA 1
ATOM 796 C C . PHE A 1 107 ? -12.673 -2.196 3.755 1.00 87.88 107 PHE A C 1
ATOM 798 O O . PHE A 1 107 ? -13.420 -1.630 4.554 1.00 87.88 107 PHE A O 1
ATOM 805 N N . THR A 1 108 ? -12.995 -3.365 3.193 1.00 89.62 108 THR A N 1
ATOM 806 C CA . THR A 1 108 ? -14.230 -4.093 3.514 1.00 89.62 108 THR A CA 1
ATOM 807 C C . THR A 1 108 ? -14.115 -4.922 4.788 1.00 89.62 108 THR A C 1
ATOM 809 O O . THR A 1 108 ? -15.093 -5.009 5.528 1.00 89.62 108 THR A O 1
ATOM 812 N N . THR A 1 109 ? -12.947 -5.516 5.052 1.00 87.75 109 THR A N 1
ATOM 813 C CA . THR A 1 109 ? -12.756 -6.489 6.144 1.00 87.75 109 THR A CA 1
ATOM 814 C C . THR A 1 109 ? -11.849 -6.008 7.275 1.00 87.75 109 THR A C 1
ATOM 816 O O . THR A 1 109 ? -11.789 -6.655 8.315 1.00 87.75 109 THR A O 1
ATOM 819 N N . GLY A 1 110 ? -11.099 -4.920 7.083 1.00 85.94 110 GLY A N 1
ATOM 820 C CA . GLY A 1 110 ? -10.039 -4.491 8.001 1.00 85.94 110 GLY A CA 1
ATOM 821 C C . GLY A 1 110 ? -8.862 -5.475 8.084 1.00 85.94 110 GLY A C 1
ATOM 822 O O . GLY A 1 110 ? -8.048 -5.390 9.002 1.00 85.94 110 GLY A O 1
ATOM 823 N N . ASN A 1 111 ? -8.761 -6.441 7.162 1.00 90.81 111 ASN A N 1
ATOM 824 C CA . ASN A 1 111 ? -7.771 -7.509 7.245 1.00 90.81 111 ASN A CA 1
ATOM 825 C C . ASN A 1 111 ? -6.340 -6.982 7.046 1.00 90.81 111 ASN A C 1
ATOM 827 O O . ASN A 1 111 ? -5.944 -6.575 5.953 1.00 90.81 111 ASN A O 1
ATOM 831 N N . MET A 1 112 ? -5.535 -7.065 8.103 1.00 90.81 112 MET A N 1
ATOM 832 C CA . MET A 1 112 ? -4.164 -6.557 8.110 1.00 90.81 112 MET A CA 1
ATOM 833 C C . MET A 1 112 ? -3.249 -7.259 7.093 1.00 90.81 112 MET A C 1
ATOM 835 O O . MET A 1 112 ? -2.403 -6.620 6.470 1.00 90.81 112 MET A O 1
ATOM 839 N N . THR A 1 113 ? -3.424 -8.562 6.864 1.00 94.56 113 THR A N 1
ATOM 840 C CA . THR A 1 113 ? -2.647 -9.304 5.857 1.00 94.56 113 THR A CA 1
ATOM 841 C C . THR A 1 113 ? -2.868 -8.733 4.458 1.00 94.56 113 THR A C 1
ATOM 843 O O . THR A 1 113 ? -1.925 -8.622 3.677 1.00 94.56 113 THR A O 1
ATOM 846 N N . ALA A 1 114 ? -4.092 -8.305 4.154 1.00 94.06 114 ALA A N 1
ATOM 847 C CA . ALA A 1 114 ? -4.429 -7.683 2.881 1.00 94.06 114 ALA A CA 1
ATOM 848 C C . ALA A 1 114 ? -3.792 -6.302 2.705 1.00 94.06 114 ALA A C 1
ATOM 850 O O . ALA A 1 114 ? -3.318 -5.983 1.616 1.00 94.06 114 ALA A O 1
ATOM 851 N N . PHE A 1 115 ? -3.717 -5.514 3.780 1.00 94.44 115 PHE A N 1
ATOM 852 C CA . PHE A 1 115 ? -3.014 -4.232 3.779 1.00 94.44 115 PHE A CA 1
ATOM 853 C C . PHE A 1 115 ? -1.517 -4.404 3.486 1.00 94.44 115 PHE A C 1
ATOM 855 O O . PHE A 1 115 ? -0.960 -3.708 2.632 1.00 94.44 115 PHE A O 1
ATOM 862 N N . TRP A 1 116 ? -0.867 -5.375 4.134 1.00 95.31 116 TRP A N 1
ATOM 863 C CA . TRP A 1 116 ? 0.541 -5.680 3.871 1.00 95.31 116 TRP A CA 1
ATOM 864 C C . TRP A 1 116 ? 0.767 -6.195 2.449 1.00 95.31 116 TRP A C 1
ATOM 866 O O . TRP A 1 116 ? 1.699 -5.745 1.783 1.00 95.31 116 TRP A O 1
ATOM 876 N N . ALA A 1 117 ? -0.108 -7.077 1.957 1.00 96.31 117 ALA A N 1
ATOM 877 C CA . ALA A 1 117 ? -0.052 -7.571 0.584 1.00 96.31 117 ALA A CA 1
ATOM 878 C C . ALA A 1 117 ? -0.212 -6.433 -0.438 1.00 96.31 117 ALA A C 1
ATOM 880 O O . ALA A 1 117 ? 0.601 -6.312 -1.352 1.00 96.31 117 ALA A O 1
ATOM 881 N N . MET A 1 118 ? -1.198 -5.549 -0.249 1.00 96.88 118 MET A N 1
ATOM 882 C CA . MET A 1 118 ? -1.394 -4.356 -1.079 1.00 96.88 118 MET A CA 1
ATOM 883 C C . MET A 1 118 ? -0.145 -3.468 -1.080 1.00 96.88 118 MET A C 1
ATOM 885 O O . MET A 1 118 ? 0.314 -3.062 -2.144 1.00 96.88 118 MET A O 1
ATOM 889 N N . THR A 1 119 ? 0.426 -3.190 0.094 1.00 96.31 119 THR A N 1
ATOM 890 C CA . THR A 1 119 ? 1.619 -2.341 0.231 1.00 96.31 119 THR A CA 1
ATOM 891 C C . THR A 1 119 ? 2.816 -2.949 -0.500 1.00 96.31 119 THR A C 1
ATOM 893 O O . THR A 1 119 ? 3.502 -2.255 -1.248 1.00 96.31 119 THR A O 1
ATOM 896 N N . ALA A 1 120 ? 3.044 -4.257 -0.351 1.00 96.69 120 ALA A N 1
ATOM 897 C CA . ALA A 1 120 ? 4.117 -4.965 -1.045 1.00 96.69 120 ALA A CA 1
ATOM 898 C C . ALA A 1 120 ? 3.936 -4.936 -2.573 1.00 96.69 120 ALA A C 1
ATOM 900 O O . ALA A 1 120 ? 4.892 -4.673 -3.303 1.00 96.69 120 ALA A O 1
ATOM 901 N N . LEU A 1 121 ? 2.707 -5.142 -3.059 1.00 96.69 121 LEU A N 1
ATOM 902 C CA . LEU A 1 121 ? 2.384 -5.048 -4.483 1.00 96.69 121 LEU A CA 1
ATOM 903 C C . LEU A 1 121 ? 2.562 -3.622 -5.016 1.00 96.69 121 LEU A C 1
ATOM 905 O O . LEU A 1 121 ? 3.078 -3.453 -6.114 1.00 96.69 121 LEU A O 1
ATOM 909 N N . ALA A 1 122 ? 2.209 -2.600 -4.235 1.00 96.56 122 ALA A N 1
ATOM 910 C CA . ALA A 1 122 ? 2.404 -1.197 -4.597 1.00 96.56 122 ALA A CA 1
ATOM 911 C C . ALA A 1 122 ? 3.894 -0.824 -4.705 1.00 96.56 122 ALA A C 1
ATOM 913 O O . ALA A 1 122 ? 4.296 -0.132 -5.641 1.00 96.56 122 ALA A O 1
ATOM 914 N N . LEU A 1 123 ? 4.730 -1.330 -3.789 1.00 95.75 123 LEU A N 1
ATOM 915 C CA . LEU A 1 123 ? 6.188 -1.191 -3.867 1.00 95.75 123 LEU A CA 1
ATOM 916 C C . LEU A 1 123 ? 6.755 -1.903 -5.107 1.00 95.75 123 LEU A C 1
ATOM 918 O O . LEU A 1 123 ? 7.607 -1.354 -5.803 1.00 95.75 123 LEU A O 1
ATOM 922 N N . ALA A 1 124 ? 6.274 -3.112 -5.406 1.00 94.44 124 ALA A N 1
ATOM 923 C CA . ALA A 1 124 ? 6.684 -3.844 -6.601 1.00 94.44 124 ALA A CA 1
ATOM 924 C C . ALA A 1 124 ? 6.255 -3.115 -7.884 1.00 94.44 124 ALA A C 1
ATOM 926 O O . ALA A 1 124 ? 7.044 -2.997 -8.816 1.00 94.44 124 ALA A O 1
ATOM 927 N N . PHE A 1 125 ? 5.034 -2.579 -7.917 1.00 94.06 125 PHE A N 1
ATOM 928 C CA . PHE A 1 125 ? 4.500 -1.854 -9.066 1.00 94.06 125 PHE A CA 1
ATOM 929 C C . PHE A 1 125 ? 5.292 -0.584 -9.375 1.00 94.06 125 PHE A C 1
ATOM 931 O O . PHE A 1 125 ? 5.601 -0.336 -10.530 1.00 94.06 125 PHE A O 1
ATOM 938 N N . GLY A 1 126 ? 5.667 0.209 -8.367 1.00 90.25 126 GLY A N 1
ATOM 939 C CA . GLY A 1 126 ? 6.459 1.418 -8.616 1.00 90.25 126 GLY A CA 1
ATOM 940 C C . GLY A 1 126 ? 7.903 1.143 -9.057 1.00 90.25 126 GLY A C 1
ATOM 941 O O . GLY A 1 126 ? 8.574 2.056 -9.539 1.00 90.25 126 GLY A O 1
ATOM 942 N N . TRP A 1 127 ? 8.390 -0.094 -8.919 1.00 88.25 127 TRP A N 1
ATOM 943 C CA . TRP A 1 127 ? 9.699 -0.511 -9.426 1.00 88.25 127 TRP A CA 1
ATOM 944 C C . TRP A 1 127 ? 9.678 -0.977 -10.889 1.00 88.25 127 TRP A C 1
ATOM 946 O O . TRP A 1 127 ? 10.672 -0.804 -11.597 1.00 88.25 127 TRP A O 1
ATOM 956 N N . VAL A 1 128 ? 8.587 -1.620 -11.316 1.00 85.56 128 VAL A N 1
ATOM 957 C CA . VAL A 1 128 ? 8.459 -2.289 -12.624 1.00 85.56 128 VAL A CA 1
ATOM 958 C C . VAL A 1 128 ? 7.926 -1.331 -13.673 1.00 85.56 128 VAL A C 1
ATOM 960 O O . VAL A 1 128 ? 8.570 -1.208 -14.738 1.00 85.56 128 VAL A O 1
#

Foldseek 3Di:
DVQLVQLVVLQVVLVVVLVVLVVLVVVCVVPVPVCVVVVNDNPDQALVNLLSSLVSLLVSLLRNLLVVLVVCVVVVHPVSDDDDDPVPVVVLVVLVVLLVVLSVCCSVPVDPVSSVSNNVSSNVNSSD

InterPro domains:
  IPR034300 NADP transhydrogenase beta-like domain [PF02233] (1-127)

Sequence (128 aa):
LMHSLVGLAAVLIAVAAILHNNQLTALFAQNEAALTAAGVQHAHMSKVHLFELFVGCFVGAITFTASVFAYGKLAAKKWAKTISGGWVKPVQALIFVAMLACGFYFFTTGNMTAFWAMTALALAFGWV

Radius of gyration: 18.17 Å; chains: 1; bounding box: 40×24×57 Å